Protein AF-A0A662H2E7-F1 (afdb_monomer_lite)

pLDDT: mean 76.83, std 14.05, range [43.69, 89.75]

Sequence (79 aa):
MRGEDMTRKCIKVAKTKKFRCPICSHQSSSLRGIAQHLAMSRDEVHRAWRKEHGLPEDYETMGEAIEMTRRILEILKSS

Secondary structure (DSSP, 8-state):
------------------EE-SSSS-EESSHHHHHHHHHH--SHHHHHHHHHTT--S--SSHHHHHHHHHHHHHHHHH-

Structure (mmCIF, N/CA/C/O 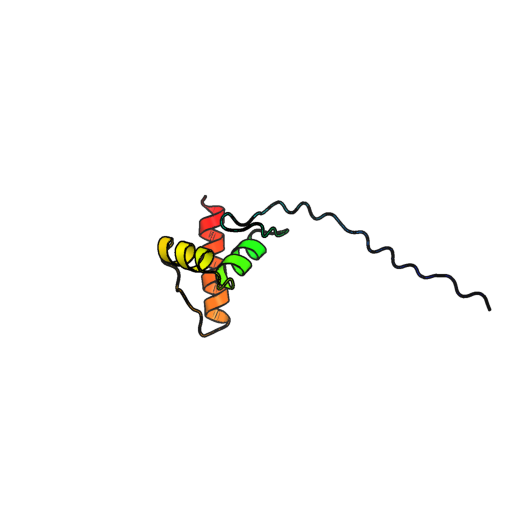backbone):
data_AF-A0A662H2E7-F1
#
_entry.id   AF-A0A662H2E7-F1
#
loop_
_atom_site.group_PDB
_atom_site.id
_atom_site.type_symbol
_atom_site.label_atom_id
_atom_site.label_alt_id
_atom_site.label_comp_id
_atom_site.label_asym_id
_atom_site.label_entity_id
_atom_site.label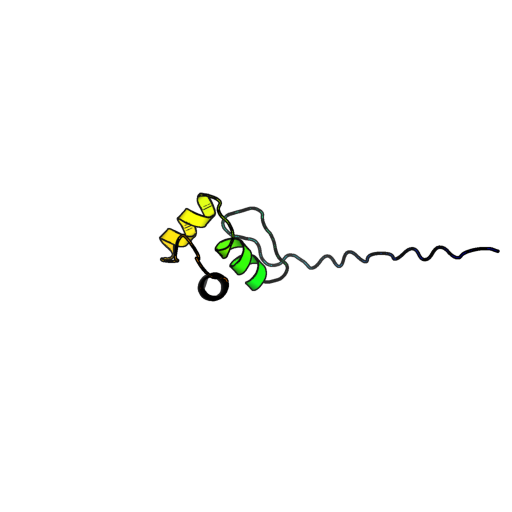_seq_id
_atom_site.pdbx_PDB_ins_code
_atom_site.Cartn_x
_atom_site.Cartn_y
_atom_site.Cartn_z
_atom_site.occupancy
_atom_site.B_iso_or_equiv
_atom_site.auth_seq_id
_atom_site.auth_comp_id
_atom_site.auth_asym_id
_atom_site.auth_atom_id
_atom_site.pdbx_PDB_model_num
ATOM 1 N N . MET A 1 1 ? 34.190 -3.815 44.594 1.00 48.72 1 MET A N 1
ATOM 2 C CA . MET A 1 1 ? 33.553 -4.211 43.319 1.00 48.72 1 MET A CA 1
ATOM 3 C C . MET A 1 1 ? 32.114 -4.615 43.599 1.00 48.72 1 MET A C 1
ATOM 5 O O . MET A 1 1 ? 31.909 -5.601 44.298 1.00 48.72 1 MET A O 1
ATOM 9 N N . ARG A 1 2 ? 31.125 -3.852 43.128 1.00 48.66 2 ARG A N 1
ATOM 10 C CA . ARG A 1 2 ? 29.727 -4.301 43.075 1.00 48.66 2 ARG A CA 1
ATOM 11 C C . ARG A 1 2 ? 29.059 -3.538 41.929 1.00 48.66 2 ARG A C 1
ATOM 13 O O . ARG A 1 2 ? 28.770 -2.358 42.063 1.00 48.66 2 ARG A O 1
ATOM 20 N N . GLY A 1 3 ? 29.037 -4.175 40.758 1.00 49.44 3 GLY A N 1
ATOM 21 C CA . GLY A 1 3 ? 28.501 -3.607 39.526 1.00 49.44 3 GLY A CA 1
ATOM 22 C C . GLY A 1 3 ? 26.988 -3.538 39.623 1.00 49.44 3 GLY A C 1
ATOM 23 O O . GLY A 1 3 ? 26.342 -4.560 39.844 1.00 49.44 3 GLY A O 1
ATOM 24 N N . GLU A 1 4 ? 26.452 -2.331 39.516 1.00 55.75 4 GLU A N 1
ATOM 25 C CA . GLU A 1 4 ? 25.017 -2.106 39.528 1.00 55.75 4 GLU A CA 1
ATOM 26 C C . GLU A 1 4 ? 24.437 -2.505 38.171 1.00 55.75 4 GLU A C 1
ATOM 28 O O . GLU A 1 4 ? 24.864 -2.045 37.110 1.00 55.75 4 GLU A O 1
ATOM 33 N N . ASP A 1 5 ? 23.497 -3.439 38.247 1.00 55.34 5 ASP A N 1
ATOM 34 C CA . ASP A 1 5 ? 22.682 -3.975 37.172 1.00 55.34 5 ASP A CA 1
ATOM 35 C C . ASP A 1 5 ? 21.957 -2.835 36.440 1.00 55.34 5 ASP A C 1
ATOM 37 O O . ASP A 1 5 ? 20.919 -2.333 36.867 1.00 55.34 5 ASP A O 1
ATOM 41 N N . MET A 1 6 ? 22.523 -2.399 35.313 1.00 59.00 6 MET A N 1
ATOM 42 C CA . MET A 1 6 ? 21.871 -1.483 34.383 1.00 59.00 6 MET A CA 1
ATOM 43 C C . MET A 1 6 ? 20.835 -2.274 33.572 1.00 59.00 6 MET A C 1
ATOM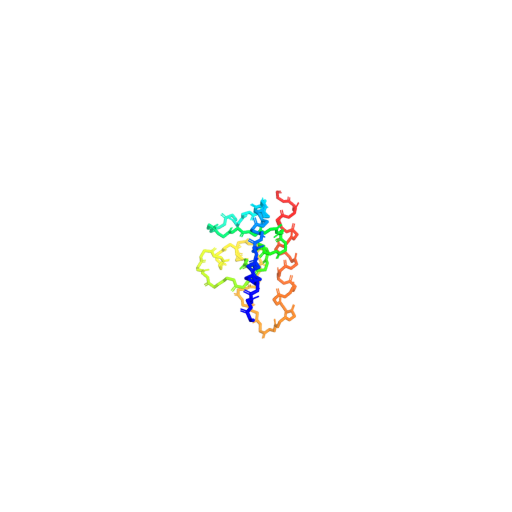 45 O O . MET A 1 6 ? 20.978 -2.458 32.358 1.00 59.00 6 MET A O 1
ATOM 49 N N . THR A 1 7 ? 19.781 -2.767 34.230 1.00 57.47 7 THR A N 1
ATOM 50 C CA . THR A 1 7 ? 18.617 -3.322 33.541 1.00 57.47 7 THR A CA 1
ATOM 51 C C . THR A 1 7 ? 17.938 -2.199 32.771 1.00 57.47 7 THR A C 1
ATOM 53 O O . THR A 1 7 ? 17.094 -1.453 33.269 1.00 57.47 7 THR A O 1
ATOM 56 N N . ARG A 1 8 ? 18.315 -2.070 31.493 1.00 53.97 8 ARG A N 1
ATOM 57 C CA . ARG A 1 8 ? 17.570 -1.292 30.503 1.00 53.97 8 ARG A CA 1
ATOM 58 C C . ARG A 1 8 ? 16.182 -1.909 30.386 1.00 53.97 8 ARG A C 1
ATOM 60 O O . ARG A 1 8 ? 15.942 -2.813 29.588 1.00 53.97 8 ARG A O 1
ATOM 67 N N . LYS A 1 9 ? 15.259 -1.429 31.213 1.00 50.09 9 LYS A N 1
ATOM 68 C CA . LYS A 1 9 ? 13.842 -1.750 31.127 1.00 50.09 9 LYS A CA 1
ATOM 69 C C . LYS A 1 9 ? 13.332 -1.133 29.831 1.00 50.09 9 LYS A C 1
ATOM 71 O O . LYS A 1 9 ? 12.994 0.045 29.780 1.00 50.09 9 LYS A O 1
ATOM 76 N N . CYS A 1 10 ? 13.329 -1.925 28.762 1.00 43.69 10 CYS A N 1
ATOM 77 C CA . CYS A 1 10 ? 12.675 -1.573 27.512 1.00 43.69 10 CYS A CA 1
ATOM 78 C C . CYS A 1 10 ? 11.188 -1.398 27.817 1.00 43.69 10 CYS A C 1
ATOM 80 O O . CYS A 1 10 ? 10.437 -2.372 27.888 1.00 43.69 10 CYS A O 1
ATOM 82 N N . ILE A 1 11 ? 10.771 -0.153 28.045 1.00 51.50 11 ILE A N 1
ATOM 83 C CA . ILE A 1 11 ? 9.365 0.218 28.097 1.00 51.50 11 ILE A CA 1
ATOM 84 C C . ILE A 1 11 ? 8.821 -0.163 26.725 1.00 51.50 11 ILE A C 1
ATOM 86 O O . ILE A 1 11 ? 9.070 0.519 25.730 1.00 51.50 11 ILE A O 1
ATOM 90 N N . LYS A 1 12 ? 8.116 -1.296 26.654 1.00 48.94 12 LYS A N 1
ATOM 91 C CA . LYS A 1 12 ? 7.257 -1.617 25.521 1.00 48.94 12 LYS A CA 1
ATOM 92 C C . LYS A 1 12 ? 6.155 -0.569 25.563 1.00 48.94 12 LYS A C 1
ATOM 94 O O . LYS A 1 12 ? 5.100 -0.804 26.139 1.00 48.94 12 LYS A O 1
ATOM 99 N N . VAL A 1 13 ? 6.428 0.618 25.012 1.00 50.53 13 VAL A N 1
ATOM 100 C CA . VAL A 1 13 ? 5.383 1.554 24.624 1.00 50.53 13 VAL A CA 1
ATOM 101 C C . VAL A 1 13 ? 4.519 0.727 23.696 1.00 50.53 13 VAL A C 1
ATOM 103 O O . VAL A 1 13 ? 4.904 0.444 22.559 1.00 50.53 13 VAL A O 1
ATOM 106 N N . ALA A 1 14 ? 3.391 0.259 24.222 1.00 48.28 14 ALA A N 1
ATOM 107 C CA . ALA A 1 14 ? 2.308 -0.270 23.435 1.00 48.28 14 ALA A CA 1
ATOM 108 C C . ALA A 1 14 ? 1.833 0.913 22.593 1.00 48.28 14 ALA A C 1
ATOM 110 O O . ALA A 1 14 ? 0.892 1.615 22.952 1.00 48.28 14 ALA A O 1
ATOM 111 N N . LYS A 1 15 ? 2.560 1.202 21.504 1.00 52.25 15 LYS A N 1
ATOM 112 C CA . LYS A 1 15 ? 2.080 2.049 20.427 1.00 52.25 15 LYS A CA 1
ATOM 113 C C . LYS A 1 15 ? 0.844 1.313 19.973 1.00 52.25 15 LYS A C 1
ATOM 115 O O . LYS A 1 15 ? 0.969 0.303 19.280 1.00 52.25 15 LYS A O 1
ATOM 120 N N . THR A 1 16 ? -0.306 1.744 20.483 1.00 56.34 16 THR A N 1
ATOM 121 C CA . THR A 1 16 ? -1.618 1.263 20.085 1.00 56.34 16 THR A CA 1
ATOM 122 C C . THR A 1 16 ? -1.554 1.166 18.573 1.00 56.34 16 THR A C 1
ATOM 124 O O . THR A 1 16 ? -1.302 2.162 17.891 1.00 56.34 16 THR A O 1
ATOM 127 N N . LYS A 1 17 ? -1.552 -0.062 18.044 1.00 62.16 17 LYS A N 1
ATOM 128 C CA . LYS A 1 17 ? -1.384 -0.271 16.610 1.00 62.16 17 LYS A CA 1
ATOM 129 C C . LYS A 1 17 ? -2.715 0.115 15.983 1.00 62.16 17 LYS A C 1
ATOM 131 O O . LYS A 1 17 ? -3.576 -0.724 15.769 1.00 62.16 17 LYS A O 1
ATOM 136 N N . LYS A 1 18 ? -2.917 1.423 15.823 1.00 69.69 18 LYS A N 1
ATOM 137 C CA . LYS A 1 18 ? -4.189 2.013 15.401 1.00 69.69 18 LYS A CA 1
ATOM 138 C C . LYS A 1 18 ? -4.550 1.603 13.978 1.00 69.69 18 LYS A C 1
ATOM 140 O O . LYS A 1 18 ? -5.719 1.631 13.626 1.00 69.69 18 LYS A O 1
ATOM 145 N N . PHE A 1 19 ? -3.554 1.225 13.178 1.00 82.00 19 PHE A N 1
ATOM 146 C CA . PHE A 1 19 ? -3.729 0.947 11.764 1.00 82.00 19 PHE A CA 1
ATOM 147 C C . PHE A 1 19 ? -3.447 -0.523 11.485 1.00 82.00 19 PHE A C 1
ATOM 149 O O . PHE A 1 19 ? -2.335 -1.016 11.703 1.00 82.00 19 PHE A O 1
ATOM 156 N N . ARG A 1 20 ? -4.480 -1.213 11.010 1.00 85.00 20 ARG A N 1
ATOM 157 C CA . ARG A 1 20 ? -4.438 -2.607 10.578 1.00 85.00 20 ARG A CA 1
ATOM 158 C C . ARG A 1 20 ? -4.478 -2.657 9.055 1.00 85.00 20 ARG A C 1
ATOM 160 O O . ARG A 1 20 ? -5.145 -1.836 8.433 1.00 85.00 20 ARG A O 1
ATOM 167 N N . CYS A 1 21 ? -3.753 -3.600 8.466 1.00 85.44 21 CYS A N 1
ATOM 168 C CA . CYS A 1 21 ? -3.885 -3.897 7.048 1.00 85.44 21 CYS A CA 1
ATOM 169 C C . CYS A 1 21 ? -5.284 -4.489 6.786 1.00 85.44 21 CYS A C 1
ATOM 171 O O . CYS A 1 21 ? -5.687 -5.391 7.521 1.00 85.44 21 CYS A O 1
ATOM 173 N N . PRO A 1 22 ? -6.032 -4.026 5.771 1.00 81.44 22 PRO A N 1
ATOM 174 C CA . PRO A 1 22 ? -7.330 -4.615 5.438 1.00 81.44 22 PRO A CA 1
ATOM 175 C C . PRO A 1 22 ? -7.213 -6.027 4.835 1.00 81.44 22 PRO A C 1
ATOM 177 O O . PRO A 1 22 ? -8.191 -6.763 4.823 1.00 81.44 22 PRO A O 1
ATOM 180 N N . ILE A 1 23 ? -6.022 -6.416 4.365 1.00 86.12 23 ILE A N 1
ATOM 181 C CA . ILE A 1 23 ? -5.784 -7.684 3.657 1.00 86.12 23 ILE A CA 1
ATOM 182 C C . ILE A 1 23 ? -5.260 -8.772 4.597 1.00 86.12 23 ILE A C 1
ATOM 184 O O . ILE A 1 23 ? -5.602 -9.945 4.469 1.00 86.12 23 ILE A O 1
ATOM 188 N N . CYS A 1 24 ? -4.405 -8.403 5.549 1.00 85.19 24 CYS A N 1
ATOM 189 C CA . CYS A 1 24 ? -3.711 -9.360 6.400 1.00 85.19 24 CYS A CA 1
ATOM 190 C C . CYS A 1 24 ? -3.728 -8.935 7.872 1.00 85.19 24 CYS A C 1
ATOM 192 O O . CYS A 1 24 ? -4.099 -7.822 8.241 1.00 85.19 24 CYS A O 1
ATOM 194 N N . SER A 1 25 ? -3.260 -9.813 8.759 1.00 83.75 25 SER A N 1
ATOM 195 C CA . SER A 1 25 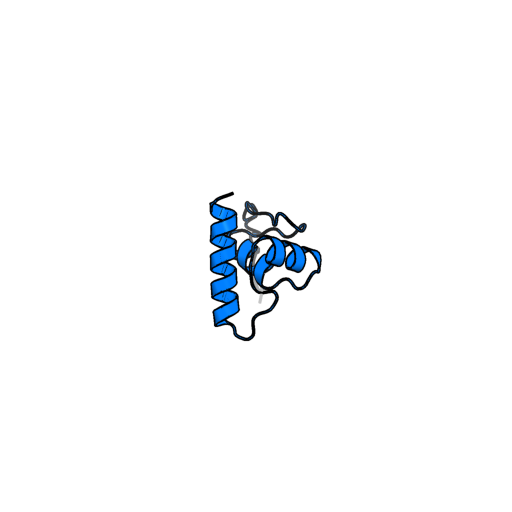? -3.197 -9.511 10.197 1.00 83.75 25 SER A CA 1
ATOM 196 C C . SER A 1 25 ? -2.056 -8.562 10.597 1.00 83.75 25 SER A C 1
ATOM 198 O O . SER A 1 25 ? -1.828 -8.350 11.793 1.00 83.75 25 SER A O 1
ATOM 200 N N . HIS A 1 26 ? -1.350 -7.960 9.631 1.00 84.44 26 HIS A N 1
ATOM 201 C CA . HIS A 1 26 ? -0.308 -6.978 9.903 1.00 84.44 26 HIS A CA 1
ATOM 202 C C . HIS A 1 26 ? -0.902 -5.689 10.477 1.00 84.44 26 HIS A C 1
ATOM 204 O O . HIS A 1 26 ? -1.947 -5.191 10.059 1.00 84.44 26 HIS A O 1
ATOM 210 N N . GLN A 1 27 ? -0.208 -5.139 11.466 1.00 85.00 27 GLN A N 1
ATOM 211 C CA . GLN A 1 27 ? -0.619 -3.940 12.177 1.00 85.00 27 GLN A CA 1
ATOM 212 C C . GLN A 1 27 ? 0.602 -3.060 12.397 1.00 85.00 27 GLN A C 1
ATOM 214 O O . GLN A 1 27 ? 1.641 -3.536 12.865 1.00 85.00 27 GLN A O 1
ATOM 219 N N . SER A 1 28 ? 0.447 -1.772 12.119 1.00 84.25 28 SER A N 1
ATOM 220 C CA . SER A 1 28 ? 1.495 -0.770 12.251 1.00 84.25 28 SER A CA 1
ATOM 221 C C . SER A 1 28 ? 1.022 0.409 13.093 1.00 84.25 28 SER A C 1
ATOM 223 O O . SER A 1 28 ? -0.168 0.677 13.258 1.00 84.25 28 SER A O 1
ATOM 225 N N . SER A 1 29 ? 1.985 1.141 13.647 1.00 81.75 29 SER A N 1
ATOM 226 C CA . SER A 1 29 ? 1.706 2.340 14.444 1.00 81.75 29 SER A CA 1
ATOM 227 C C . SER A 1 29 ? 1.317 3.560 13.599 1.00 81.75 29 SER A C 1
ATOM 229 O O . SER A 1 29 ? 0.876 4.557 14.160 1.00 81.75 29 SER A O 1
ATOM 231 N N . SER A 1 30 ? 1.465 3.487 12.271 1.00 84.75 30 SER A N 1
ATOM 232 C CA . SER A 1 30 ? 1.221 4.594 11.338 1.00 84.75 30 SER A CA 1
ATOM 233 C C . SER A 1 30 ? 0.605 4.085 10.033 1.00 84.75 30 SER A C 1
ATOM 235 O O . SER A 1 30 ? 1.016 3.030 9.546 1.00 84.75 30 SER A O 1
ATOM 237 N N . LEU A 1 31 ? -0.282 4.872 9.407 1.00 85.81 31 LEU A N 1
ATOM 238 C CA . LEU A 1 31 ? -0.841 4.569 8.076 1.00 85.81 31 LEU A CA 1
ATOM 239 C C . LEU A 1 31 ? 0.245 4.375 7.016 1.00 85.81 31 LEU A C 1
ATOM 241 O O . LEU A 1 31 ? 0.172 3.438 6.234 1.00 85.81 31 LEU A O 1
ATOM 245 N N . ARG A 1 32 ? 1.302 5.200 7.036 1.00 86.94 32 ARG A N 1
ATOM 246 C CA . ARG A 1 32 ? 2.452 5.046 6.127 1.00 86.94 32 ARG A CA 1
ATOM 247 C C . ARG A 1 32 ? 3.123 3.675 6.256 1.00 86.94 32 ARG A C 1
ATOM 249 O O . ARG A 1 32 ? 3.604 3.151 5.263 1.00 86.94 32 ARG A O 1
ATOM 256 N N . GLY A 1 33 ? 3.149 3.102 7.462 1.00 87.81 33 GLY A N 1
ATOM 257 C CA . GLY A 1 33 ? 3.690 1.761 7.691 1.00 87.81 33 GLY A CA 1
ATOM 258 C C . GLY A 1 33 ? 2.820 0.678 7.055 1.00 87.81 33 GLY A C 1
ATOM 259 O O . GLY A 1 33 ? 3.349 -0.219 6.413 1.00 87.81 33 GLY A O 1
ATOM 260 N N . ILE A 1 34 ? 1.492 0.812 7.152 1.00 89.69 34 ILE A N 1
ATOM 261 C CA . ILE A 1 34 ? 0.555 -0.075 6.445 1.00 89.69 34 ILE A CA 1
ATOM 262 C C . ILE A 1 34 ? 0.675 0.096 4.929 1.00 89.69 34 ILE A C 1
ATOM 264 O O . ILE A 1 34 ? 0.752 -0.898 4.219 1.00 89.69 34 ILE A O 1
ATOM 268 N N . ALA A 1 35 ? 0.769 1.331 4.437 1.00 89.62 35 ALA A N 1
ATOM 269 C CA . ALA A 1 35 ? 0.916 1.603 3.013 1.00 89.62 35 ALA A CA 1
ATOM 270 C C . ALA A 1 35 ? 2.219 1.027 2.434 1.00 89.62 35 ALA A C 1
ATOM 272 O O . ALA A 1 35 ? 2.202 0.418 1.370 1.00 89.62 35 ALA A O 1
ATOM 273 N N . GLN A 1 36 ? 3.337 1.161 3.157 1.00 88.31 36 GLN A N 1
ATOM 274 C CA . GLN A 1 36 ? 4.611 0.560 2.758 1.00 88.31 36 GLN A CA 1
ATOM 275 C C . GLN A 1 36 ? 4.537 -0.968 2.795 1.00 88.31 36 GLN A C 1
ATOM 277 O O . GLN A 1 36 ? 5.033 -1.628 1.888 1.00 88.31 36 GLN A O 1
ATOM 282 N N . HIS A 1 37 ? 3.905 -1.529 3.826 1.00 89.75 37 HIS A N 1
ATOM 283 C CA . HIS A 1 37 ? 3.675 -2.965 3.921 1.00 89.75 37 HIS A CA 1
ATOM 284 C C . HIS A 1 37 ? 2.878 -3.485 2.713 1.00 89.75 37 HIS A C 1
ATOM 286 O O . HIS A 1 37 ? 3.323 -4.427 2.073 1.00 89.75 37 HIS A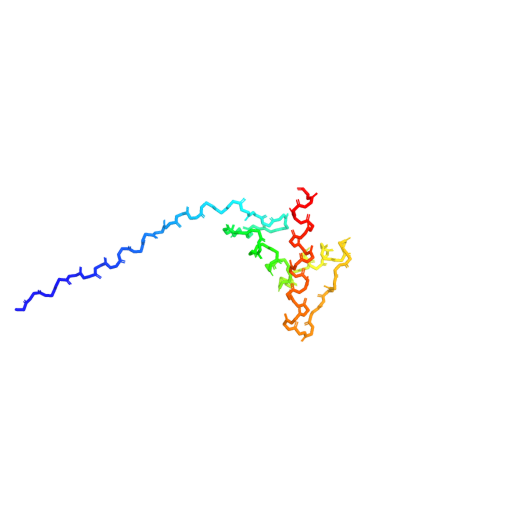 O 1
ATOM 292 N N . LEU A 1 38 ? 1.779 -2.824 2.337 1.00 87.75 38 LEU A N 1
ATOM 293 C CA . LEU A 1 38 ? 0.986 -3.144 1.142 1.00 87.75 38 LEU A CA 1
ATOM 294 C C . LEU A 1 38 ? 1.797 -3.033 -0.161 1.00 87.75 38 LEU A C 1
ATOM 296 O O . LEU A 1 38 ? 1.650 -3.883 -1.035 1.00 87.75 38 LEU A O 1
ATOM 300 N N . ALA A 1 39 ? 2.654 -2.013 -0.285 1.00 86.88 39 ALA A N 1
ATOM 301 C CA . ALA A 1 39 ? 3.500 -1.812 -1.465 1.00 86.88 39 ALA A CA 1
ATOM 302 C C . ALA A 1 39 ? 4.564 -2.912 -1.617 1.00 86.88 39 ALA A C 1
ATOM 304 O O . ALA A 1 39 ? 4.805 -3.404 -2.714 1.00 86.88 39 ALA A O 1
ATOM 305 N N . MET A 1 40 ? 5.209 -3.293 -0.511 1.00 84.31 40 MET A N 1
ATOM 306 C CA . MET A 1 40 ? 6.335 -4.234 -0.512 1.00 84.31 40 MET A CA 1
ATOM 307 C C . MET A 1 40 ? 5.902 -5.699 -0.362 1.00 84.31 40 MET A C 1
ATOM 309 O O . MET A 1 40 ? 6.706 -6.604 -0.592 1.00 84.31 40 MET A O 1
ATOM 313 N N . SER A 1 41 ? 4.653 -5.955 0.033 1.00 85.75 41 SER A N 1
ATOM 314 C CA . SER A 1 41 ? 4.129 -7.309 0.186 1.00 85.75 41 SER A CA 1
ATOM 315 C C . SER A 1 41 ? 3.970 -8.010 -1.162 1.00 85.75 41 SER A C 1
ATOM 317 O O . SER A 1 41 ? 3.307 -7.527 -2.085 1.00 85.75 41 SER A O 1
ATOM 319 N N . ARG A 1 42 ? 4.564 -9.203 -1.241 1.00 81.94 42 ARG A N 1
ATOM 320 C CA . ARG A 1 42 ? 4.547 -10.080 -2.422 1.00 81.94 42 ARG A CA 1
ATOM 321 C C . ARG A 1 42 ? 3.473 -11.163 -2.359 1.00 81.94 42 ARG A C 1
ATOM 323 O O . ARG A 1 42 ? 3.387 -11.972 -3.277 1.00 81.94 42 ARG A O 1
ATOM 330 N N . ASP A 1 43 ? 2.672 -11.196 -1.296 1.00 86.12 43 ASP A N 1
ATOM 331 C CA . ASP A 1 43 ? 1.594 -12.172 -1.173 1.00 86.12 43 ASP A CA 1
ATOM 332 C C . ASP A 1 43 ? 0.564 -11.978 -2.288 1.00 86.12 43 ASP A C 1
ATOM 334 O O . ASP A 1 43 ? 0.261 -10.848 -2.680 1.00 86.12 43 ASP A O 1
ATOM 338 N N . GLU A 1 44 ? -0.023 -13.081 -2.745 1.00 85.62 44 GLU A N 1
ATOM 339 C CA . GLU A 1 44 ? -1.045 -13.080 -3.794 1.00 85.62 44 GLU A CA 1
ATOM 340 C C . GLU A 1 44 ? -2.208 -12.138 -3.462 1.00 85.62 44 GLU A C 1
ATOM 342 O O . GLU A 1 44 ? -2.624 -11.345 -4.301 1.00 85.62 44 GLU A O 1
ATOM 347 N N . VAL A 1 45 ? -2.649 -12.129 -2.203 1.00 87.38 45 VAL A N 1
ATOM 348 C CA . VAL A 1 45 ? -3.720 -11.247 -1.719 1.00 87.38 45 VAL A CA 1
ATOM 349 C C . VAL A 1 45 ? -3.356 -9.759 -1.797 1.00 87.38 45 VAL A C 1
ATOM 351 O O . VAL A 1 45 ? -4.192 -8.935 -2.158 1.00 87.38 45 VAL A O 1
ATOM 354 N N . HIS A 1 46 ? -2.097 -9.399 -1.521 1.00 87.69 46 HIS A N 1
ATOM 355 C CA . HIS A 1 46 ? -1.628 -8.014 -1.628 1.00 87.69 46 HIS A CA 1
ATOM 356 C C . HIS A 1 46 ? -1.454 -7.603 -3.095 1.00 87.69 46 HIS A C 1
ATOM 358 O O . HIS A 1 46 ? -1.728 -6.457 -3.448 1.00 87.69 46 HIS A O 1
ATOM 364 N N . ARG A 1 47 ? -1.038 -8.532 -3.966 1.00 85.56 47 ARG A N 1
ATOM 365 C CA . ARG A 1 47 ? -0.967 -8.311 -5.419 1.00 85.56 47 ARG A CA 1
ATOM 366 C C . ARG A 1 47 ? -2.350 -8.125 -6.037 1.00 85.56 47 ARG A C 1
ATOM 368 O O . ARG A 1 47 ? -2.532 -7.190 -6.810 1.00 85.56 47 ARG A O 1
ATOM 375 N N . ALA A 1 48 ? -3.316 -8.965 -5.666 1.00 87.12 48 ALA A N 1
ATOM 376 C CA . ALA A 1 48 ? -4.698 -8.867 -6.126 1.00 87.12 48 ALA A CA 1
ATOM 377 C C . ALA A 1 48 ? -5.298 -7.502 -5.768 1.00 87.12 48 ALA A C 1
ATOM 379 O O . ALA A 1 48 ? -5.751 -6.787 -6.656 1.00 87.12 48 ALA A O 1
ATOM 380 N N . TRP A 1 49 ? -5.162 -7.081 -4.509 1.00 88.19 49 TRP A N 1
ATOM 381 C CA . TRP A 1 49 ? -5.630 -5.766 -4.073 1.00 88.19 49 TRP A CA 1
ATOM 382 C C . TRP A 1 49 ? -4.941 -4.617 -4.822 1.00 88.19 49 TRP A C 1
ATOM 384 O O . TRP A 1 49 ? -5.595 -3.672 -5.258 1.00 88.19 49 TRP A O 1
ATOM 394 N N . ARG A 1 50 ? -3.620 -4.697 -5.043 1.00 86.25 50 ARG A N 1
ATOM 395 C CA . ARG A 1 50 ? -2.904 -3.691 -5.848 1.00 86.25 50 ARG A CA 1
ATOM 396 C C . ARG A 1 50 ? -3.460 -3.613 -7.270 1.00 86.25 50 ARG A C 1
ATOM 398 O O . ARG A 1 50 ? -3.681 -2.509 -7.764 1.00 86.25 50 ARG A O 1
ATOM 405 N N . LYS A 1 51 ? -3.749 -4.758 -7.890 1.00 85.44 51 LYS A N 1
ATOM 406 C CA . LYS A 1 51 ? -4.350 -4.841 -9.224 1.00 85.44 51 LYS A CA 1
ATOM 407 C C . LYS A 1 51 ? -5.762 -4.250 -9.264 1.00 85.44 51 LYS A C 1
ATOM 409 O O . LYS A 1 51 ? -6.058 -3.491 -10.180 1.00 85.44 51 LYS A O 1
ATOM 414 N N . GLU A 1 52 ? -6.599 -4.532 -8.264 1.00 87.12 52 GLU A N 1
ATOM 415 C CA . GLU A 1 52 ? -7.947 -3.951 -8.139 1.00 87.12 52 GLU A CA 1
ATOM 416 C C . GLU A 1 52 ? -7.912 -2.421 -8.019 1.00 87.12 52 GLU A C 1
ATOM 418 O O . GLU A 1 52 ? -8.746 -1.728 -8.596 1.00 87.12 52 GLU A O 1
ATOM 423 N N . HIS A 1 53 ? -6.903 -1.884 -7.331 1.00 84.56 53 HIS A N 1
ATOM 424 C CA . HIS A 1 53 ? -6.699 -0.444 -7.171 1.00 84.56 53 HIS A CA 1
ATOM 425 C C . HIS A 1 53 ? -5.873 0.214 -8.297 1.00 84.56 53 HIS A C 1
ATOM 427 O O . HIS A 1 53 ? -5.565 1.406 -8.213 1.00 84.56 53 HIS A O 1
ATOM 433 N N . GLY A 1 54 ? -5.504 -0.524 -9.353 1.00 81.62 54 GLY A N 1
ATOM 434 C CA . GLY A 1 54 ? -4.750 0.008 -10.496 1.00 81.62 54 GLY A CA 1
ATOM 435 C C . GLY A 1 54 ? -3.314 0.435 -10.158 1.00 81.62 54 GLY A C 1
ATOM 436 O O . GLY A 1 54 ? -2.794 1.404 -10.722 1.00 81.62 54 GLY A O 1
ATOM 437 N N . LEU A 1 55 ? -2.688 -0.242 -9.193 1.00 82.25 55 LEU A N 1
ATOM 438 C CA . LEU A 1 55 ? -1.294 -0.043 -8.800 1.00 82.25 55 LEU A CA 1
ATOM 439 C C . LEU A 1 55 ? -0.379 -1.034 -9.540 1.00 82.25 55 LEU A C 1
ATOM 441 O O . LEU A 1 55 ? -0.806 -2.154 -9.826 1.00 82.25 55 LEU A O 1
ATOM 445 N N . PRO A 1 56 ? 0.884 -0.657 -9.815 1.00 74.88 56 PRO A N 1
ATOM 446 C CA . PRO A 1 56 ? 1.841 -1.565 -10.438 1.00 74.88 56 PRO A CA 1
ATOM 447 C C . PRO A 1 56 ? 2.055 -2.834 -9.595 1.00 74.88 56 PRO A C 1
ATOM 449 O O . PRO A 1 56 ? 2.141 -2.787 -8.362 1.00 74.88 56 PRO A O 1
ATOM 452 N N . GLU A 1 57 ? 2.131 -3.988 -10.263 1.00 66.81 57 GLU A N 1
ATOM 453 C CA . GLU A 1 57 ? 2.360 -5.280 -9.601 1.00 66.81 57 GLU A CA 1
ATOM 454 C C . GLU A 1 57 ? 3.795 -5.431 -9.082 1.00 66.81 57 GLU A C 1
ATOM 456 O O . GLU A 1 57 ? 4.021 -6.153 -8.106 1.00 66.81 57 GLU A O 1
ATOM 461 N N . ASP A 1 58 ? 4.736 -4.697 -9.667 1.00 67.50 58 ASP A N 1
ATOM 462 C CA . ASP A 1 58 ? 6.151 -4.730 -9.321 1.00 67.50 58 ASP A CA 1
ATOM 463 C C . ASP A 1 58 ? 6.734 -3.315 -9.255 1.00 67.50 58 ASP A C 1
ATOM 465 O O . ASP A 1 58 ? 6.118 -2.351 -9.713 1.00 67.50 58 ASP A O 1
ATOM 469 N N . TYR A 1 59 ? 7.901 -3.192 -8.631 1.00 73.62 59 TYR A N 1
ATOM 470 C CA . TYR A 1 59 ? 8.668 -1.953 -8.586 1.00 73.62 59 TYR A CA 1
ATOM 471 C C . TYR A 1 59 ? 10.114 -2.291 -8.938 1.00 73.62 59 TYR A C 1
ATOM 473 O O . TYR A 1 59 ? 10.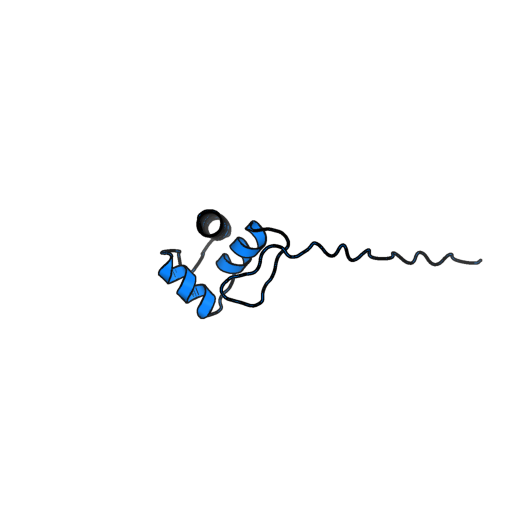727 -3.152 -8.306 1.00 73.62 59 TYR A O 1
ATOM 481 N N . GLU A 1 60 ? 10.681 -1.616 -9.934 1.00 72.44 60 GLU A N 1
ATOM 482 C CA . GLU A 1 60 ? 12.069 -1.868 -10.339 1.00 72.44 60 GLU A CA 1
ATOM 483 C C . GLU A 1 60 ? 13.036 -1.042 -9.487 1.00 72.44 60 GLU A C 1
ATOM 485 O O . GLU A 1 60 ? 14.175 -1.437 -9.230 1.00 72.44 60 GLU A O 1
ATOM 490 N N . THR A 1 61 ? 12.562 0.100 -8.980 1.00 82.50 61 THR A N 1
ATOM 491 C CA . THR A 1 61 ? 13.365 1.024 -8.181 1.00 82.50 61 THR A CA 1
ATOM 492 C C . THR A 1 61 ? 12.726 1.357 -6.836 1.00 82.50 61 THR A C 1
ATOM 494 O O . THR A 1 61 ? 11.509 1.338 -6.646 1.00 82.50 61 THR A O 1
ATOM 497 N N . MET A 1 62 ? 13.570 1.749 -5.877 1.00 76.12 62 MET A N 1
ATOM 498 C CA . MET A 1 62 ? 13.110 2.263 -4.581 1.00 76.12 62 MET A CA 1
ATOM 499 C C . MET A 1 62 ? 12.230 3.517 -4.729 1.00 76.12 62 MET A C 1
ATOM 501 O O . MET A 1 62 ? 11.374 3.756 -3.880 1.00 76.12 62 MET A O 1
ATOM 505 N N . GLY A 1 63 ? 12.420 4.308 -5.793 1.00 81.94 63 GLY A N 1
ATOM 506 C CA . GLY A 1 63 ? 11.592 5.479 -6.092 1.00 81.94 63 GLY A CA 1
ATOM 507 C C . GLY A 1 63 ? 10.146 5.095 -6.407 1.00 81.94 63 GLY A C 1
ATOM 508 O O . GLY A 1 63 ? 9.222 5.645 -5.808 1.00 81.94 63 GLY A O 1
ATOM 509 N N . GLU A 1 64 ? 9.952 4.083 -7.251 1.00 82.12 64 GLU A N 1
ATOM 510 C CA . GLU A 1 64 ? 8.621 3.554 -7.567 1.00 82.12 64 GLU A CA 1
ATOM 511 C C . GLU A 1 64 ? 7.944 2.924 -6.349 1.00 82.12 64 GLU A C 1
ATOM 513 O O . GLU A 1 64 ? 6.759 3.153 -6.116 1.00 82.12 64 GLU A O 1
ATOM 518 N N . ALA A 1 65 ? 8.695 2.217 -5.498 1.00 81.00 65 ALA A N 1
ATOM 519 C CA . ALA A 1 65 ? 8.158 1.692 -4.241 1.00 81.00 65 ALA A CA 1
ATOM 520 C C . ALA A 1 65 ? 7.632 2.812 -3.318 1.00 81.00 65 ALA A C 1
ATOM 522 O O . ALA A 1 65 ? 6.613 2.646 -2.637 1.00 81.00 65 ALA A O 1
ATOM 523 N N . ILE A 1 66 ? 8.305 3.970 -3.292 1.00 85.12 66 ILE A N 1
ATOM 524 C CA . ILE A 1 66 ? 7.874 5.145 -2.520 1.00 85.12 66 ILE A CA 1
ATOM 525 C C . ILE A 1 66 ? 6.621 5.772 -3.136 1.00 85.12 66 ILE A C 1
ATOM 527 O O . ILE A 1 66 ? 5.692 6.108 -2.398 1.00 85.12 66 ILE A O 1
ATOM 531 N N . GLU A 1 67 ? 6.569 5.916 -4.460 1.00 86.81 67 GLU A N 1
ATOM 532 C CA . GLU A 1 67 ? 5.392 6.449 -5.149 1.00 86.81 67 GLU A CA 1
ATOM 533 C C . GLU A 1 67 ? 4.173 5.541 -4.952 1.00 86.81 67 GLU A C 1
ATOM 535 O O . GLU A 1 67 ? 3.101 6.006 -4.558 1.00 86.81 67 GLU A O 1
ATOM 540 N N . MET A 1 68 ? 4.361 4.230 -5.100 1.00 85.19 68 MET A N 1
ATOM 541 C CA . MET A 1 68 ? 3.337 3.223 -4.846 1.00 85.19 68 MET A CA 1
ATOM 542 C C . MET A 1 68 ? 2.842 3.298 -3.398 1.00 85.19 68 MET A C 1
ATOM 544 O O . MET A 1 68 ? 1.638 3.373 -3.156 1.00 85.19 68 MET A O 1
ATOM 548 N N . THR A 1 69 ? 3.760 3.399 -2.430 1.00 89.44 69 THR A N 1
ATOM 549 C CA . THR A 1 69 ? 3.416 3.619 -1.015 1.00 89.44 69 THR A CA 1
ATOM 550 C C . THR A 1 69 ? 2.580 4.887 -0.827 1.00 89.44 69 THR A C 1
ATOM 552 O O . THR A 1 69 ? 1.633 4.890 -0.039 1.00 89.44 69 THR A O 1
ATOM 555 N N . ARG A 1 70 ? 2.902 5.980 -1.531 1.00 89.62 70 ARG A N 1
ATOM 556 C CA . ARG A 1 70 ? 2.147 7.236 -1.446 1.00 89.62 70 ARG A CA 1
ATOM 557 C C . ARG A 1 70 ? 0.731 7.069 -1.991 1.00 89.62 70 ARG A C 1
ATOM 559 O O . ARG A 1 70 ? -0.203 7.461 -1.301 1.00 89.62 70 ARG A O 1
ATOM 566 N N . ARG A 1 71 ? 0.564 6.440 -3.157 1.00 88.56 71 ARG A N 1
ATOM 567 C CA . ARG A 1 71 ? -0.760 6.176 -3.752 1.00 88.56 71 ARG A CA 1
ATOM 568 C C . ARG A 1 71 ? -1.623 5.301 -2.841 1.00 88.56 71 ARG A C 1
ATOM 570 O O . ARG A 1 71 ? -2.778 5.627 -2.592 1.00 88.56 71 ARG A O 1
ATOM 577 N N . ILE A 1 72 ? -1.041 4.251 -2.261 1.00 88.81 72 ILE A N 1
ATOM 578 C CA . ILE A 1 72 ? -1.724 3.385 -1.286 1.00 88.81 72 ILE A CA 1
ATOM 579 C C . ILE A 1 72 ? -2.141 4.174 -0.045 1.00 88.81 72 ILE A C 1
ATOM 581 O O . ILE A 1 72 ? -3.247 4.004 0.462 1.00 88.81 72 ILE A O 1
ATOM 585 N N . LEU A 1 73 ? -1.272 5.057 0.447 1.00 89.19 73 LEU A N 1
ATOM 586 C CA . LEU A 1 73 ? -1.591 5.909 1.585 1.00 89.19 73 LEU A CA 1
ATOM 587 C C . LEU A 1 73 ? -2.784 6.830 1.297 1.00 89.19 73 LEU A C 1
ATOM 589 O O . LEU A 1 73 ? -3.576 7.067 2.204 1.00 89.19 73 LEU A O 1
ATOM 593 N N . GLU A 1 74 ? -2.915 7.347 0.074 1.00 89.06 74 GLU A N 1
ATOM 594 C CA . GLU A 1 74 ? -4.061 8.179 -0.318 1.00 89.06 74 GLU A CA 1
ATOM 595 C C . GLU A 1 74 ? -5.355 7.366 -0.383 1.00 89.06 74 GLU A C 1
ATOM 597 O O . GLU A 1 74 ? -6.361 7.800 0.173 1.00 89.06 74 GLU A O 1
ATOM 602 N N . ILE A 1 75 ? -5.308 6.151 -0.942 1.00 87.25 75 ILE A N 1
ATOM 603 C CA . ILE A 1 75 ? -6.445 5.215 -0.947 1.00 87.25 75 ILE A CA 1
ATOM 604 C C . ILE A 1 75 ? -6.919 4.944 0.487 1.00 87.25 75 ILE A C 1
ATOM 606 O O . ILE A 1 75 ? -8.100 5.079 0.784 1.00 87.25 75 ILE A O 1
ATOM 610 N N . LEU A 1 76 ? -5.994 4.635 1.401 1.00 83.62 76 LEU A N 1
ATOM 611 C CA . LEU A 1 76 ? -6.319 4.366 2.807 1.00 83.62 76 LEU A CA 1
ATOM 612 C C . LEU A 1 76 ? -6.807 5.599 3.579 1.00 83.62 76 LEU A C 1
ATOM 614 O O . LEU A 1 76 ? -7.454 5.444 4.608 1.00 83.62 76 LEU A O 1
ATOM 618 N N . LYS A 1 77 ? -6.457 6.814 3.144 1.00 83.25 77 LYS A N 1
ATOM 619 C CA . LYS A 1 77 ? -6.953 8.062 3.748 1.00 83.25 77 LYS A CA 1
ATOM 620 C C . LYS A 1 77 ? -8.331 8.464 3.231 1.00 83.25 77 LYS A C 1
ATOM 622 O O . LYS A 1 77 ? -9.037 9.171 3.938 1.00 83.25 77 LYS A O 1
ATOM 627 N N . SER A 1 78 ? -8.654 8.084 1.997 1.00 76.88 78 SER A N 1
ATOM 628 C CA . SER A 1 78 ? -9.927 8.394 1.347 1.00 76.88 78 SER A CA 1
ATOM 629 C C . SER A 1 78 ? -11.028 7.367 1.647 1.00 76.88 78 SER A C 1
ATOM 631 O O . SER A 1 78 ? -12.155 7.570 1.196 1.00 76.88 78 SER A O 1
ATOM 633 N N . SER A 1 79 ? -10.697 6.276 2.347 1.00 57.12 79 SER A N 1
ATOM 634 C CA . SER A 1 79 ? -11.595 5.160 2.660 1.00 57.12 79 SER A CA 1
ATOM 635 C C . SER A 1 79 ? -12.155 5.192 4.077 1.00 57.12 79 SER A C 1
ATOM 637 O O . SER A 1 79 ? -11.575 5.880 4.947 1.00 57.12 79 SER A O 1
#

Radius of gyration: 17.85 Å; chains: 1; bounding box: 45×22×54 Å

Foldseek 3Di:
DDDDPPPPPPPPPPLVQPDAAPQDRDTHSDLLVSLLCLLPDLDPSSLVVCVVVVHDSDDPDPVSSVVSSVSSSVVVVVD